Protein AF-A0A7S3K418-F1 (afdb_monomer)

Sequence (117 aa):
KNDRDLILAAITQDCNALRFASKELKKDRAIALAAVSQDGRALRLANQELNNDREIVLAAVTQYGHALQFASIELKNDRVIALAAVSQDGRALEFASAELRDDHEIVSRFLVSPFPS

Mean predicted aligned error: 6.3 Å

InterPro domains:
  IPR025197 Domain of unknown function DUF4116 [PF13475] (3-50)
  IPR025197 Domain of unknown function DUF4116 [PF13475] (53-101)

Foldseek 3Di:
DVLLVVLLVVLVVPLCSLVVRDPVSLADLVSLQSNLLVALCSLQSHDLVLLAVLVSLQSSLLRALLSLLSHDLVNLAVLVSNLSSCVNPVVSLVSHDPVNVPPCVSVVVNVPDDDDD

Radius of gyration: 15.23 Å; Cα contacts (8 Å, |Δi|>4): 190; chains: 1; bounding box: 36×17×45 Å

pLDDT: mean 85.5, std 11.92, range [43.56, 96.0]

Secondary structure (DSSP, 8-state):
-HHHHHHHHHHHH-GGGGGGS-TTGGG-HHHHHHHHHH-GGGGGGS-TTGGG-HHHHHHHHHH-GGGGGGS-HHHHT-HHHHHHHHHH-GGGGGGS-HHHHS-HHHHHHHHT-----

Structure (mmCIF, N/CA/C/O backbone):
data_AF-A0A7S3K418-F1
#
_entry.id   AF-A0A7S3K418-F1
#
loop_
_atom_site.group_PDB
_atom_site.id
_atom_site.type_symbol
_atom_site.label_atom_id
_atom_site.label_alt_id
_atom_site.label_comp_id
_atom_site.label_asym_id
_atom_site.label_entity_id
_atom_site.label_seq_id
_atom_site.pdbx_PDB_ins_code
_atom_site.Cartn_x
_atom_site.Cartn_y
_atom_site.Cartn_z
_atom_site.occupancy
_atom_site.B_iso_or_equiv
_atom_site.auth_seq_id
_atom_site.auth_comp_id
_atom_site.auth_asym_id
_atom_site.auth_atom_id
_atom_site.pdbx_PDB_model_num
ATOM 1 N N . LYS A 1 1 ? -16.037 -5.223 20.620 1.00 55.00 1 LYS A N 1
ATOM 2 C CA . LYS A 1 1 ? -16.752 -5.669 19.395 1.00 55.00 1 LYS A CA 1
ATOM 3 C C . LYS A 1 1 ? -17.447 -4.486 18.733 1.00 55.00 1 LYS A C 1
ATOM 5 O O . LYS A 1 1 ? -17.057 -4.162 17.625 1.00 55.00 1 LYS A O 1
ATOM 10 N N . ASN A 1 2 ? -18.311 -3.760 19.450 1.00 65.81 2 ASN A N 1
ATOM 11 C CA . ASN A 1 2 ? -19.052 -2.616 18.901 1.00 65.81 2 ASN A CA 1
ATOM 12 C C . ASN A 1 2 ? -18.184 -1.540 18.230 1.00 65.81 2 ASN A C 1
ATOM 14 O O . ASN A 1 2 ? -18.526 -1.118 17.136 1.00 65.81 2 ASN A O 1
ATOM 18 N N . ASP A 1 3 ? -17.043 -1.146 18.805 1.00 78.44 3 ASP A N 1
ATOM 19 C CA . ASP A 1 3 ? -16.228 -0.067 18.214 1.00 78.44 3 ASP A CA 1
ATOM 20 C C . ASP A 1 3 ? -15.633 -0.425 16.848 1.00 78.44 3 ASP A C 1
ATOM 22 O O . ASP A 1 3 ? -15.448 0.449 16.007 1.00 78.44 3 ASP A O 1
ATOM 26 N N . ARG A 1 4 ? -15.362 -1.714 16.606 1.00 82.56 4 ARG A N 1
ATOM 27 C CA . ARG A 1 4 ? -14.809 -2.200 15.336 1.00 82.56 4 ARG A CA 1
ATOM 28 C C . ARG A 1 4 ? -15.865 -2.192 14.239 1.00 82.56 4 ARG A C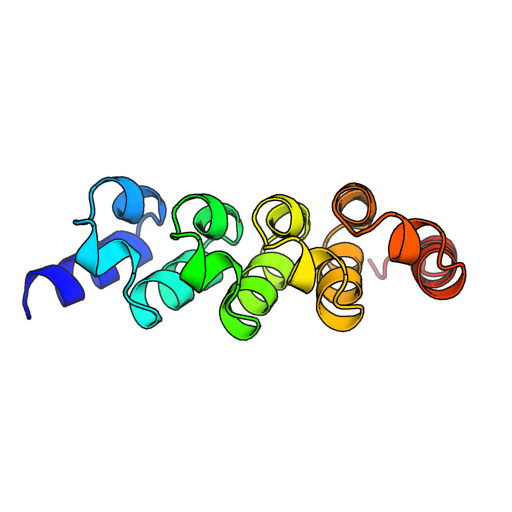 1
ATOM 30 O O . ARG A 1 4 ? -15.613 -1.659 13.166 1.00 82.56 4 ARG A O 1
ATOM 37 N N . ASP A 1 5 ? -17.039 -2.752 14.521 1.00 83.88 5 ASP A N 1
ATOM 38 C CA . ASP A 1 5 ? -18.152 -2.783 13.567 1.00 83.88 5 ASP A CA 1
ATOM 39 C C . ASP A 1 5 ? -18.677 -1.367 13.277 1.00 83.88 5 ASP A C 1
ATOM 41 O O . ASP A 1 5 ? -18.973 -1.040 12.129 1.00 83.88 5 ASP A O 1
ATOM 45 N N . LEU A 1 6 ? -18.697 -0.488 14.288 1.00 84.12 6 LEU A N 1
ATOM 46 C CA . LEU A 1 6 ? -19.024 0.930 14.123 1.00 84.12 6 LEU A CA 1
ATOM 47 C C . LEU A 1 6 ? -18.012 1.657 13.234 1.00 84.12 6 LEU A C 1
ATOM 49 O O . LEU A 1 6 ? -18.419 2.411 12.353 1.00 84.12 6 LEU A O 1
ATOM 53 N N . ILE A 1 7 ? -16.708 1.427 13.425 1.00 84.88 7 ILE A N 1
ATOM 54 C CA . ILE A 1 7 ? -15.680 2.030 12.567 1.00 84.88 7 ILE A CA 1
ATOM 55 C C . ILE A 1 7 ? -15.739 1.483 11.146 1.00 84.88 7 ILE A C 1
ATOM 57 O O . ILE A 1 7 ? -15.587 2.262 10.214 1.00 84.88 7 ILE A O 1
ATOM 61 N N . LEU A 1 8 ? -16.008 0.190 10.955 1.00 83.31 8 LEU A N 1
ATOM 62 C CA . LEU A 1 8 ? -16.187 -0.371 9.617 1.00 83.31 8 LEU A CA 1
ATOM 63 C C . LEU A 1 8 ? -17.390 0.263 8.914 1.00 83.31 8 LEU A C 1
ATOM 65 O O . LEU A 1 8 ? -17.251 0.720 7.782 1.00 83.31 8 LEU A O 1
ATOM 69 N N . ALA A 1 9 ? -18.530 0.385 9.600 1.00 85.12 9 ALA A N 1
ATOM 70 C CA . ALA A 1 9 ? -19.699 1.079 9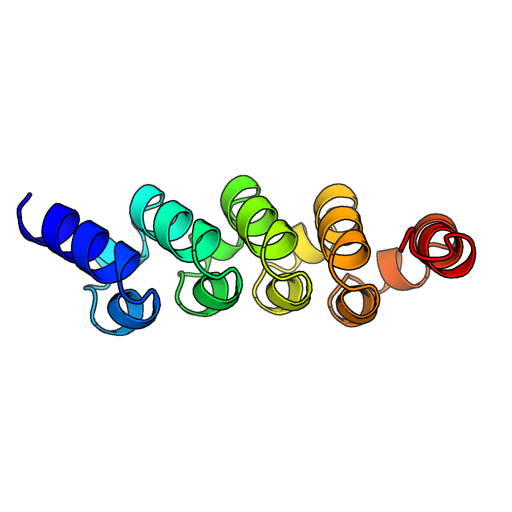.066 1.00 85.12 9 ALA A CA 1
ATOM 71 C C . ALA A 1 9 ? -19.393 2.553 8.744 1.00 85.12 9 ALA A C 1
ATOM 73 O O . ALA A 1 9 ? -19.751 3.032 7.670 1.00 85.12 9 ALA A O 1
ATOM 74 N N . ALA A 1 10 ? -18.673 3.260 9.619 1.00 85.50 10 ALA A N 1
ATOM 75 C CA . ALA A 1 10 ? -18.276 4.645 9.377 1.00 85.50 10 ALA A CA 1
ATOM 76 C C . ALA A 1 10 ? -17.330 4.775 8.172 1.00 85.50 10 ALA A C 1
ATOM 78 O O . ALA A 1 10 ? -17.541 5.643 7.330 1.00 85.50 10 ALA A O 1
ATOM 79 N N . ILE A 1 11 ? -16.350 3.876 8.040 1.00 85.06 11 ILE A N 1
ATOM 80 C CA . ILE A 1 11 ? -15.429 3.833 6.898 1.00 85.06 11 ILE A CA 1
ATOM 81 C C . ILE A 1 11 ? -16.186 3.581 5.601 1.00 85.06 11 ILE A C 1
ATOM 83 O O . ILE A 1 11 ? -15.867 4.220 4.614 1.00 85.06 11 ILE A O 1
ATOM 87 N N . THR A 1 12 ? -17.226 2.739 5.583 1.00 81.38 12 THR A N 1
ATOM 88 C CA . THR A 1 12 ? -18.013 2.545 4.349 1.00 81.38 12 THR A CA 1
ATOM 89 C C . THR A 1 12 ? -18.689 3.820 3.837 1.00 81.38 12 THR A C 1
ATOM 91 O O . THR A 1 12 ? -19.000 3.898 2.652 1.00 81.38 12 THR A O 1
ATOM 94 N N . GLN A 1 13 ? -18.898 4.818 4.702 1.00 83.38 13 GLN A N 1
ATOM 95 C CA . GLN A 1 13 ? -19.464 6.119 4.337 1.00 83.38 13 GLN A CA 1
ATOM 96 C C . GLN A 1 13 ? -18.374 7.168 4.084 1.00 83.38 13 GLN A C 1
ATOM 98 O O . GLN A 1 13 ? -18.462 7.918 3.117 1.00 83.38 13 GLN A O 1
ATOM 103 N N . ASP A 1 14 ? -17.339 7.207 4.927 1.00 83.81 14 ASP A N 1
ATOM 104 C CA . ASP A 1 14 ? -16.205 8.128 4.817 1.00 83.81 14 ASP A CA 1
ATOM 105 C C . ASP A 1 14 ? -14.943 7.529 5.463 1.00 83.81 14 ASP A C 1
ATOM 107 O O . ASP A 1 14 ? -14.834 7.421 6.690 1.00 83.81 14 ASP A O 1
ATOM 111 N N . CYS A 1 15 ? -13.938 7.201 4.648 1.00 80.31 15 CYS A N 1
ATOM 112 C CA . CYS A 1 15 ? -12.636 6.713 5.110 1.00 80.31 15 CYS A CA 1
ATOM 113 C C . CYS A 1 15 ? -11.925 7.665 6.093 1.00 80.31 15 CYS A C 1
ATOM 115 O O . CYS A 1 15 ? -11.091 7.214 6.887 1.00 80.31 15 CYS A O 1
ATOM 117 N N . ASN A 1 16 ? -12.261 8.965 6.127 1.00 81.69 16 ASN A N 1
ATOM 118 C CA . ASN A 1 16 ? -11.710 9.896 7.116 1.00 81.69 16 ASN A CA 1
ATOM 119 C C . ASN A 1 16 ? -12.165 9.586 8.547 1.00 81.69 16 ASN A C 1
ATOM 121 O O . ASN A 1 16 ? -11.510 10.051 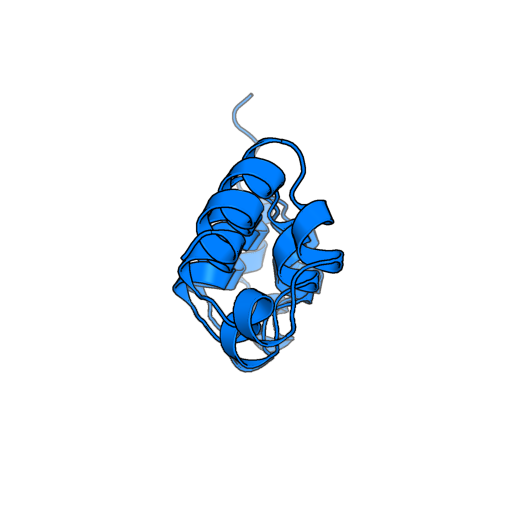9.485 1.00 81.69 16 ASN A O 1
ATOM 125 N N . ALA A 1 17 ? -13.200 8.760 8.741 1.00 83.56 17 ALA A N 1
ATOM 126 C CA . ALA A 1 17 ? -13.591 8.243 10.050 1.00 83.56 17 ALA A CA 1
ATOM 127 C C . ALA A 1 17 ? -12.420 7.552 10.772 1.00 83.56 17 ALA A C 1
ATOM 129 O O . ALA A 1 17 ? -12.296 7.650 11.997 1.00 83.56 17 ALA A O 1
ATOM 130 N N . LEU A 1 18 ? -11.484 6.957 10.018 1.00 81.44 18 LEU A N 1
ATOM 131 C CA . LEU A 1 18 ? -10.278 6.335 10.563 1.00 81.44 18 LEU A CA 1
ATOM 132 C C . LEU A 1 18 ? -9.409 7.329 11.355 1.00 81.44 18 LEU A C 1
ATOM 134 O O . LEU A 1 18 ? -8.719 6.922 12.286 1.00 81.44 18 LEU A O 1
ATOM 138 N N . ARG A 1 19 ? -9.475 8.644 11.083 1.00 82.44 19 ARG A N 1
ATOM 139 C CA . ARG A 1 19 ? -8.753 9.673 11.864 1.00 82.44 19 ARG A CA 1
ATOM 140 C C . ARG A 1 19 ? -9.159 9.691 13.335 1.00 82.44 19 ARG A C 1
ATOM 142 O O . ARG A 1 19 ? -8.293 9.946 14.176 1.00 82.44 19 ARG A O 1
ATOM 149 N N . PHE A 1 20 ? -10.425 9.409 13.628 1.00 83.06 20 PHE A N 1
ATOM 150 C CA . PHE A 1 20 ? -11.000 9.446 14.974 1.00 83.06 20 PHE A CA 1
ATOM 151 C C . PHE A 1 20 ? -10.950 8.090 15.683 1.00 83.06 20 PHE A C 1
ATOM 153 O O . PHE A 1 20 ? -11.177 8.021 16.889 1.00 83.06 20 PHE A O 1
ATOM 160 N N . ALA A 1 21 ? -10.608 7.021 14.959 1.00 84.56 21 ALA A N 1
ATOM 161 C CA . ALA A 1 21 ? -10.440 5.699 15.535 1.00 84.56 21 ALA A CA 1
ATOM 162 C C . ALA A 1 21 ? -9.296 5.672 16.566 1.00 84.56 21 ALA A C 1
ATOM 164 O O . ALA A 1 21 ? -8.298 6.401 16.460 1.00 84.56 21 ALA A O 1
ATOM 165 N N . SER A 1 22 ? -9.436 4.796 17.564 1.00 85.88 22 SER A N 1
ATOM 166 C CA . SER A 1 22 ? -8.404 4.568 18.573 1.00 85.88 22 SER A CA 1
ATOM 167 C C . SER A 1 22 ? -7.106 4.059 17.933 1.00 85.88 22 SER A C 1
ATOM 169 O O . SER A 1 22 ? -7.102 3.515 16.827 1.00 85.88 22 SER A O 1
ATOM 171 N N . LYS A 1 23 ? -5.977 4.219 18.636 1.00 82.25 23 LYS A N 1
ATOM 172 C CA . LYS A 1 23 ? -4.672 3.742 18.144 1.00 82.25 23 L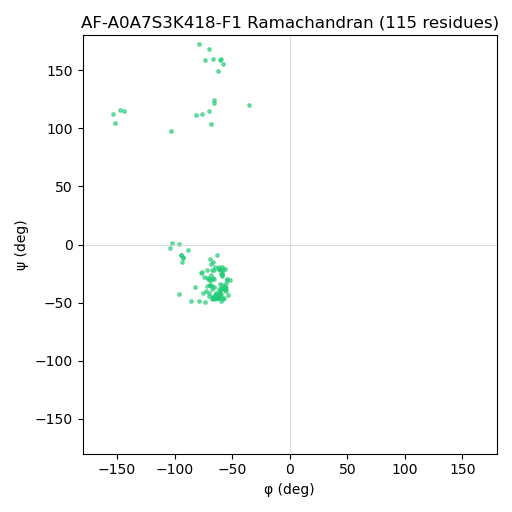YS A CA 1
ATOM 173 C C . LYS A 1 23 ? -4.684 2.245 17.825 1.00 82.25 23 LYS A C 1
ATOM 175 O O . LYS A 1 23 ? -4.063 1.858 16.848 1.00 82.25 23 LYS A O 1
ATOM 180 N N . GLU A 1 24 ? -5.406 1.443 18.605 1.00 85.00 24 GLU A N 1
ATOM 181 C CA . GLU A 1 24 ? -5.555 -0.000 18.374 1.00 85.00 24 GLU A CA 1
ATOM 182 C C . GLU A 1 24 ? -6.320 -0.294 17.076 1.00 85.00 24 GLU A C 1
ATOM 184 O O . GLU A 1 24 ? -5.878 -1.099 16.265 1.00 85.00 24 GLU A O 1
ATOM 189 N N . LEU A 1 25 ? -7.421 0.420 16.815 1.00 8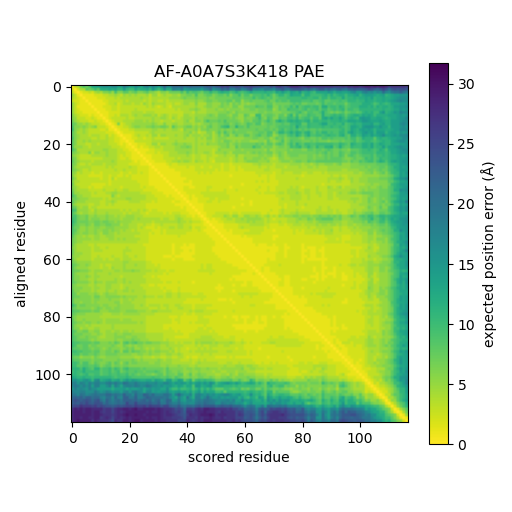2.81 25 LEU A N 1
ATOM 190 C CA . LEU A 1 25 ? -8.212 0.238 15.592 1.00 82.81 25 LEU A CA 1
ATOM 191 C C . LEU A 1 25 ? -7.470 0.709 14.333 1.00 82.81 25 LEU A C 1
ATOM 193 O O . LEU A 1 25 ? -7.643 0.127 13.270 1.00 82.81 25 LEU A O 1
ATOM 197 N N . LYS A 1 26 ? -6.595 1.716 14.446 1.00 81.62 26 LYS A N 1
ATOM 198 C CA . LYS A 1 26 ? -5.711 2.150 13.346 1.00 81.62 26 LYS A CA 1
ATOM 199 C C . LYS A 1 26 ? -4.634 1.127 12.982 1.00 81.62 26 LYS A C 1
ATOM 201 O O . LYS A 1 26 ? -4.034 1.263 11.923 1.00 81.62 26 LYS A O 1
ATOM 206 N N . LYS A 1 27 ? -4.374 0.150 13.854 1.00 85.00 27 LYS A N 1
ATOM 207 C CA . LYS A 1 27 ? -3.485 -0.991 13.593 1.00 85.00 27 LYS A CA 1
ATOM 208 C C . LYS A 1 27 ? -4.248 -2.218 13.096 1.00 85.00 27 LYS A C 1
ATOM 210 O O . LYS A 1 27 ? -3.624 -3.197 12.696 1.00 85.00 27 LYS A O 1
ATOM 215 N N . ASP A 1 28 ? -5.582 -2.196 13.133 1.00 89.12 28 ASP A N 1
ATOM 216 C CA . ASP A 1 28 ? -6.385 -3.318 12.662 1.00 89.12 28 ASP A CA 1
ATOM 217 C C . ASP A 1 28 ? -6.284 -3.398 11.138 1.00 89.12 28 ASP A C 1
ATOM 219 O O . ASP A 1 28 ? -6.735 -2.528 10.387 1.00 89.12 28 ASP A O 1
ATOM 223 N N . ARG A 1 29 ? -5.681 -4.495 10.693 1.00 89.81 29 ARG A N 1
ATOM 224 C CA . ARG A 1 29 ? -5.442 -4.798 9.290 1.00 89.81 29 ARG A CA 1
ATOM 225 C C . ARG A 1 29 ? -6.714 -4.783 8.443 1.00 89.81 29 ARG A C 1
ATOM 227 O O . ARG A 1 29 ? -6.695 -4.291 7.320 1.00 89.81 29 ARG A O 1
ATOM 234 N N . ALA A 1 30 ? -7.822 -5.310 8.962 1.00 89.19 30 ALA A N 1
ATOM 235 C CA . ALA A 1 30 ? -9.077 -5.375 8.220 1.00 89.19 30 ALA A CA 1
ATOM 236 C C . ALA A 1 30 ? -9.718 -3.990 8.080 1.00 89.19 30 ALA A C 1
ATOM 238 O O . ALA A 1 30 ? -10.286 -3.679 7.036 1.00 89.19 30 ALA A O 1
ATOM 239 N N . ILE A 1 31 ? -9.594 -3.151 9.111 1.00 88.38 31 ILE A N 1
ATOM 240 C CA . ILE A 1 31 ? -10.041 -1.754 9.071 1.00 88.38 31 ILE A CA 1
ATOM 241 C C . ILE A 1 31 ? -9.226 -0.974 8.035 1.00 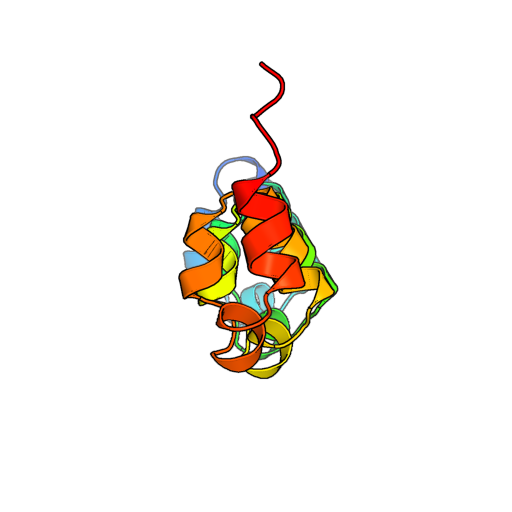88.38 31 ILE A C 1
ATOM 243 O O . ILE A 1 31 ? -9.799 -0.249 7.223 1.00 88.38 31 ILE A O 1
ATOM 247 N N . ALA A 1 32 ? -7.904 -1.153 8.026 1.00 89.81 32 ALA A N 1
ATOM 248 C CA . ALA A 1 32 ? -7.032 -0.516 7.049 1.00 89.81 32 ALA A CA 1
ATOM 249 C C . ALA A 1 32 ? -7.343 -0.968 5.617 1.00 89.81 32 ALA A C 1
ATOM 251 O O . ALA A 1 32 ? -7.513 -0.114 4.752 1.00 89.81 32 ALA A O 1
ATOM 252 N N . LEU A 1 33 ? -7.508 -2.276 5.382 1.00 90.44 33 LEU A N 1
ATOM 253 C CA . LEU A 1 33 ? -7.921 -2.819 4.083 1.00 90.44 33 LEU A CA 1
ATOM 254 C C . LEU A 1 33 ? -9.257 -2.238 3.611 1.00 90.44 33 LEU A C 1
ATOM 256 O O . LEU A 1 33 ? -9.362 -1.812 2.463 1.00 90.44 33 LEU A O 1
ATOM 260 N N . ALA A 1 34 ? -10.262 -2.180 4.488 1.00 90.25 34 ALA A N 1
ATOM 261 C CA . ALA A 1 34 ? -11.556 -1.590 4.156 1.00 90.25 34 ALA A CA 1
ATOM 262 C C . ALA A 1 34 ? -11.424 -0.106 3.777 1.00 90.25 34 ALA A C 1
ATOM 264 O O . ALA A 1 34 ? -12.031 0.335 2.803 1.00 90.25 34 ALA A O 1
ATOM 265 N N . ALA A 1 35 ? -10.597 0.651 4.504 1.00 90.50 35 ALA A N 1
ATOM 266 C CA . ALA A 1 35 ? -10.383 2.068 4.235 1.00 90.50 35 ALA A CA 1
ATOM 267 C C . ALA A 1 35 ? -9.653 2.308 2.905 1.00 90.50 35 ALA A C 1
ATOM 269 O O . ALA A 1 35 ? -10.111 3.126 2.110 1.00 90.50 35 ALA A O 1
ATOM 270 N N . VAL A 1 36 ? -8.562 1.580 2.630 1.00 92.31 36 VAL A N 1
ATOM 271 C CA . VAL A 1 36 ? -7.797 1.745 1.377 1.00 92.31 36 VAL A CA 1
ATOM 272 C C . VAL A 1 36 ? -8.553 1.239 0.153 1.00 92.31 36 VAL A C 1
ATOM 274 O O . VAL A 1 36 ? -8.372 1.782 -0.931 1.00 92.31 36 VAL A O 1
ATOM 277 N N . SER A 1 37 ? -9.430 0.245 0.330 1.00 90.19 37 SER A N 1
ATOM 278 C CA . SER A 1 37 ? -10.307 -0.241 -0.743 1.00 90.19 37 SER A CA 1
ATOM 279 C C . SER A 1 37 ? -11.362 0.793 -1.141 1.00 90.19 37 SER A C 1
ATOM 281 O O . SER A 1 37 ? -11.844 0.770 -2.268 1.00 90.19 37 SER A O 1
ATOM 283 N N . GLN A 1 38 ? -11.733 1.698 -0.230 1.00 89.62 38 GLN A N 1
ATOM 284 C CA . GLN A 1 38 ? -12.643 2.801 -0.533 1.00 89.62 38 GLN A CA 1
ATOM 285 C C . GLN A 1 38 ? -11.889 4.009 -1.115 1.00 89.62 38 GLN A C 1
ATOM 287 O O . GLN A 1 38 ? -12.289 4.555 -2.142 1.00 89.62 38 GLN A O 1
ATOM 292 N N . ASP A 1 39 ? -10.790 4.418 -0.477 1.00 90.38 39 ASP A N 1
ATOM 293 C CA . ASP A 1 39 ? -9.908 5.491 -0.942 1.00 90.38 39 ASP A CA 1
ATOM 294 C C . ASP A 1 39 ? -8.453 5.140 -0.609 1.00 90.38 39 ASP A C 1
ATOM 296 O O . ASP A 1 39 ? -8.058 5.112 0.558 1.00 90.38 39 ASP A O 1
ATOM 300 N N . GLY A 1 40 ? -7.617 4.941 -1.632 1.00 90.06 40 GLY A N 1
ATOM 301 C CA . GLY A 1 40 ? -6.199 4.618 -1.453 1.00 90.06 40 GLY A CA 1
ATOM 302 C C . GLY A 1 40 ? -5.423 5.672 -0.649 1.00 90.06 40 GLY A C 1
ATOM 303 O O . GLY A 1 40 ? -4.412 5.360 -0.016 1.00 90.06 40 GLY A O 1
ATOM 304 N N . ARG A 1 41 ? -5.919 6.915 -0.561 1.00 91.12 41 ARG A N 1
ATOM 305 C CA . ARG A 1 41 ? -5.355 7.967 0.307 1.00 91.12 41 ARG A CA 1
ATOM 306 C C . ARG A 1 41 ? -5.468 7.636 1.792 1.00 91.12 41 ARG A C 1
ATOM 308 O O . ARG A 1 41 ? -4.728 8.222 2.585 1.00 91.12 41 ARG A O 1
ATOM 315 N N . ALA A 1 42 ? -6.353 6.717 2.179 1.00 91.12 42 ALA A N 1
ATOM 316 C CA . ALA A 1 42 ? -6.506 6.262 3.555 1.00 91.12 42 ALA A CA 1
ATOM 317 C C . ALA A 1 42 ? -5.234 5.602 4.10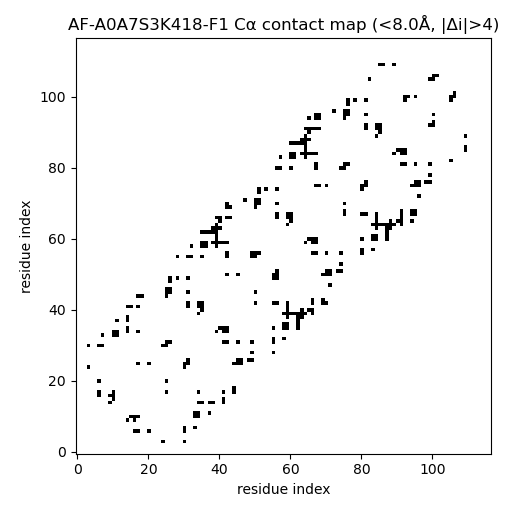5 1.00 91.12 42 ALA A C 1
ATOM 319 O O . ALA A 1 42 ? -5.045 5.598 5.321 1.00 91.12 42 ALA A O 1
ATOM 320 N N . LEU A 1 43 ? -4.316 5.148 3.241 1.00 91.00 43 LEU A N 1
ATOM 321 C CA . LEU A 1 43 ? -3.016 4.616 3.654 1.00 91.00 43 LEU A CA 1
ATOM 322 C C . LEU A 1 43 ? -2.230 5.613 4.524 1.00 91.00 43 LEU A C 1
ATOM 324 O O . LEU A 1 43 ? -1.587 5.222 5.489 1.00 91.00 43 LEU A O 1
ATOM 328 N N . ARG A 1 44 ? -2.372 6.926 4.289 1.00 90.94 44 ARG A N 1
ATOM 329 C CA . ARG A 1 44 ? -1.725 7.965 5.118 1.00 90.94 44 ARG A CA 1
ATOM 330 C C . ARG A 1 44 ? -2.162 7.950 6.591 1.00 90.94 44 ARG A C 1
ATOM 332 O O . ARG A 1 44 ? -1.523 8.582 7.426 1.00 90.94 44 ARG A O 1
ATOM 339 N N . LEU A 1 45 ? -3.319 7.351 6.883 1.00 86.38 45 LEU A N 1
ATOM 340 C CA . LEU A 1 45 ? -3.913 7.278 8.219 1.00 86.38 45 LEU A CA 1
ATOM 341 C C . LEU A 1 45 ? -3.526 5.990 8.954 1.00 86.38 45 LEU A C 1
ATOM 343 O O . LEU A 1 45 ? -3.730 5.911 10.169 1.00 86.38 45 LEU A O 1
ATOM 347 N N . ALA A 1 46 ? -2.999 5.003 8.228 1.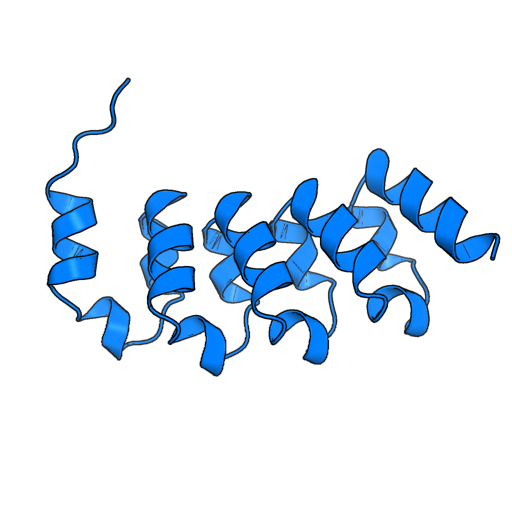00 84.75 46 ALA A N 1
ATOM 348 C CA . ALA A 1 46 ? -2.504 3.760 8.787 1.00 84.75 46 ALA A CA 1
ATOM 349 C C . ALA A 1 46 ? -1.169 3.987 9.518 1.00 84.75 46 ALA A C 1
ATOM 351 O O . ALA A 1 46 ? -0.478 4.993 9.325 1.00 84.75 46 ALA A O 1
ATOM 352 N N . ASN A 1 47 ? -0.822 3.072 10.422 1.00 87.06 47 ASN A N 1
ATOM 353 C CA . ASN A 1 47 ? 0.454 3.134 11.125 1.00 87.06 47 ASN A CA 1
ATOM 354 C C . ASN A 1 47 ? 1.606 2.610 10.247 1.00 87.06 47 ASN A C 1
ATOM 356 O O . ASN A 1 47 ? 1.406 2.038 9.179 1.00 87.06 47 ASN A O 1
ATOM 360 N N . GLN A 1 48 ? 2.832 2.764 10.745 1.00 86.38 48 GLN A N 1
ATOM 361 C CA . GLN A 1 48 ? 4.035 2.331 10.036 1.00 86.38 48 GLN A CA 1
ATOM 362 C C . GLN A 1 48 ? 4.058 0.825 9.721 1.00 86.38 48 GLN A C 1
ATOM 364 O O . GLN A 1 48 ? 4.557 0.452 8.666 1.00 86.38 48 GLN A O 1
ATOM 369 N N . GLU A 1 49 ? 3.508 -0.028 10.595 1.00 88.69 49 GLU A N 1
ATOM 370 C CA . GLU A 1 49 ? 3.450 -1.478 10.352 1.00 88.69 49 GLU A CA 1
ATOM 371 C C . GLU A 1 49 ? 2.568 -1.808 9.144 1.00 88.69 49 GLU A C 1
ATOM 373 O O . GLU A 1 49 ? 2.976 -2.571 8.277 1.00 88.69 49 GLU A O 1
ATOM 378 N N . LEU A 1 50 ? 1.395 -1.179 9.037 1.00 89.94 50 LEU A N 1
ATOM 379 C CA . LEU A 1 50 ? 0.480 -1.385 7.912 1.00 89.94 50 LEU A CA 1
ATOM 380 C C . LEU A 1 50 ? 0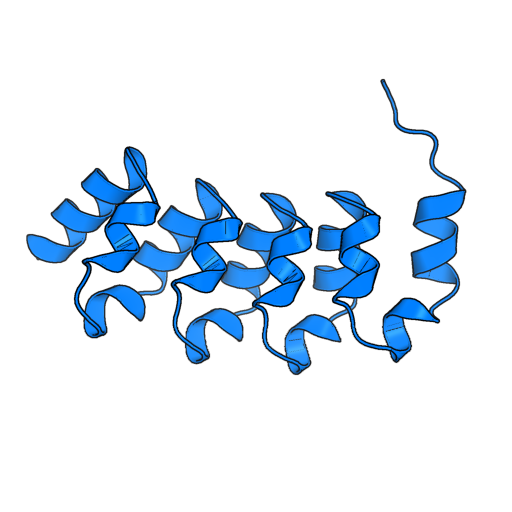.967 -0.705 6.625 1.00 89.94 50 LEU A C 1
ATOM 382 O O . LEU A 1 50 ? 0.715 -1.211 5.538 1.00 89.94 50 LEU A O 1
ATOM 386 N N . ASN A 1 51 ? 1.730 0.385 6.732 1.00 91.19 51 ASN A N 1
ATOM 387 C CA . ASN A 1 51 ? 2.433 0.974 5.586 1.00 91.19 51 ASN A CA 1
ATOM 388 C C . ASN A 1 51 ? 3.582 0.090 5.076 1.00 91.19 51 ASN A C 1
ATOM 390 O O . ASN A 1 51 ? 4.112 0.361 3.998 1.00 91.19 51 ASN A O 1
ATOM 394 N N . ASN A 1 52 ? 3.974 -0.936 5.839 1.00 93.88 52 ASN A N 1
ATOM 395 C CA . ASN A 1 52 ? 4.875 -1.998 5.398 1.00 93.88 52 ASN A CA 1
ATOM 396 C C . ASN A 1 52 ? 4.135 -3.302 5.044 1.00 93.88 52 ASN A C 1
ATOM 398 O O . ASN A 1 52 ? 4.769 -4.285 4.667 1.00 93.88 52 ASN A O 1
ATOM 402 N N . ASP A 1 53 ? 2.803 -3.338 5.147 1.00 95.31 53 ASP A N 1
ATOM 403 C CA . ASP A 1 53 ? 2.013 -4.491 4.720 1.00 95.31 53 ASP A CA 1
ATOM 404 C C . ASP A 1 53 ? 1.811 -4.425 3.207 1.00 95.31 53 ASP A C 1
ATOM 406 O O . ASP A 1 53 ? 1.114 -3.562 2.665 1.00 95.31 53 ASP A O 1
ATOM 410 N N . ARG A 1 54 ? 2.446 -5.372 2.519 1.00 94.81 54 ARG A N 1
ATOM 411 C CA . ARG A 1 54 ? 2.460 -5.448 1.061 1.00 94.81 54 ARG A CA 1
ATOM 412 C C . ARG A 1 54 ? 1.058 -5.503 0.452 1.00 94.81 54 ARG A C 1
ATOM 414 O O . ARG A 1 54 ? 0.838 -4.877 -0.581 1.00 94.81 54 ARG A O 1
ATOM 421 N N . GLU A 1 55 ? 0.114 -6.229 1.054 1.00 94.94 55 GLU A N 1
ATOM 422 C CA . GLU A 1 55 ? -1.241 -6.351 0.498 1.00 94.94 55 GLU A CA 1
ATOM 423 C C . GLU A 1 55 ? -2.037 -5.056 0.682 1.00 94.94 55 GLU A C 1
ATOM 425 O O . GLU A 1 55 ? -2.734 -4.633 -0.238 1.00 94.94 55 GLU A O 1
ATOM 430 N N . ILE A 1 56 ? -1.902 -4.394 1.836 1.00 94.88 56 ILE A N 1
ATOM 431 C CA . ILE A 1 56 ? -2.562 -3.106 2.093 1.00 94.88 56 ILE A CA 1
ATOM 432 C C . ILE A 1 56 ? -2.032 -2.029 1.153 1.00 94.88 56 ILE A C 1
ATOM 434 O O . ILE A 1 56 ? -2.819 -1.296 0.554 1.00 94.88 56 ILE A O 1
ATOM 438 N N . VAL A 1 57 ? -0.711 -1.935 1.003 1.00 95.88 57 VAL A N 1
ATOM 439 C CA . VAL A 1 57 ? -0.102 -0.956 0.101 1.00 95.88 57 VAL A CA 1
ATOM 440 C C . VAL A 1 57 ? -0.494 -1.243 -1.343 1.00 95.88 57 VAL A C 1
ATOM 442 O O . VAL A 1 57 ? -0.848 -0.310 -2.058 1.00 95.88 57 VAL A O 1
ATOM 445 N N . LEU A 1 58 ? -0.510 -2.510 -1.767 1.00 96.00 58 LEU A N 1
ATOM 446 C CA . LEU A 1 58 ? -0.950 -2.876 -3.112 1.00 96.00 58 LEU A CA 1
ATOM 447 C C . LEU A 1 58 ? -2.417 -2.478 -3.362 1.00 96.00 58 LEU A C 1
ATOM 449 O O . LEU A 1 58 ? -2.728 -1.880 -4.394 1.00 96.00 58 LEU A O 1
ATOM 453 N N . ALA A 1 59 ? -3.312 -2.743 -2.408 1.00 95.38 59 ALA A N 1
ATOM 454 C CA . ALA A 1 59 ? -4.707 -2.305 -2.485 1.00 95.38 59 ALA A CA 1
ATOM 455 C C . ALA A 1 59 ? -4.821 -0.770 -2.550 1.00 95.38 59 ALA A C 1
ATOM 457 O O . ALA A 1 59 ? -5.591 -0.228 -3.338 1.00 95.38 59 ALA A O 1
ATOM 458 N N . ALA A 1 60 ? -4.000 -0.048 -1.784 1.00 95.50 60 ALA A N 1
ATOM 459 C CA . ALA A 1 60 ? -3.994 1.409 -1.801 1.00 95.50 60 ALA A CA 1
ATOM 460 C C . ALA A 1 60 ? -3.510 1.988 -3.139 1.00 95.50 60 ALA A C 1
ATOM 462 O O . ALA A 1 60 ? -4.147 2.899 -3.665 1.00 95.50 60 ALA A O 1
ATOM 463 N N . VAL A 1 61 ? -2.409 1.476 -3.706 1.00 96.00 61 VAL A N 1
ATOM 464 C CA . VAL A 1 61 ? -1.850 2.005 -4.966 1.00 96.00 61 VAL A CA 1
ATOM 465 C C . VAL A 1 61 ? -2.696 1.652 -6.183 1.00 96.00 61 VAL A C 1
ATOM 467 O O . VAL A 1 61 ? -2.730 2.422 -7.137 1.00 96.00 61 VAL A O 1
ATOM 470 N N . THR A 1 62 ? -3.406 0.523 -6.148 1.00 94.62 62 THR A N 1
ATOM 471 C CA . THR A 1 62 ? -4.360 0.162 -7.208 1.00 94.62 62 THR A CA 1
ATOM 472 C C . THR A 1 62 ? -5.592 1.066 -7.198 1.00 94.62 62 THR A C 1
ATOM 474 O O . THR A 1 62 ? -6.127 1.364 -8.262 1.00 94.62 62 THR A O 1
ATOM 477 N N . GLN A 1 63 ? -5.989 1.575 -6.027 1.00 94.69 63 GLN A N 1
ATOM 478 C CA . GLN A 1 63 ? -7.063 2.562 -5.900 1.00 94.69 63 GLN A CA 1
ATOM 479 C C . GLN A 1 63 ? -6.587 4.003 -6.174 1.00 94.69 63 GLN A C 1
ATOM 481 O O . GLN A 1 63 ? -7.321 4.809 -6.743 1.00 94.69 63 GLN A O 1
ATOM 486 N N . TYR A 1 64 ? -5.364 4.349 -5.762 1.00 94.94 64 TYR A N 1
ATOM 487 C CA . TYR A 1 64 ? -4.753 5.670 -5.927 1.00 94.94 64 TYR A CA 1
ATOM 488 C C . TYR A 1 64 ? -3.226 5.539 -5.996 1.00 94.94 64 TYR A C 1
ATOM 490 O O . TYR A 1 64 ? -2.572 5.380 -4.972 1.00 94.94 64 TYR A O 1
ATOM 498 N N . GLY A 1 65 ? -2.623 5.661 -7.177 1.00 93.56 65 GLY A N 1
ATOM 499 C CA . GLY A 1 65 ? -1.203 5.382 -7.430 1.00 93.56 65 GLY A CA 1
ATOM 500 C C . GLY A 1 65 ? -0.262 6.233 -6.582 1.00 93.56 65 GLY A C 1
ATOM 501 O O . GLY A 1 65 ? 0.706 5.738 -6.007 1.00 93.56 65 GLY A O 1
ATOM 502 N N . HIS A 1 66 ? -0.617 7.499 -6.362 1.00 95.44 66 HIS A N 1
ATOM 503 C CA . HIS A 1 66 ? 0.107 8.401 -5.461 1.00 95.44 66 HIS A CA 1
ATOM 504 C C . HIS A 1 66 ? 0.094 7.945 -3.986 1.00 95.44 66 HIS A C 1
ATOM 506 O O . HIS A 1 66 ? 0.819 8.528 -3.177 1.00 95.44 66 HIS A O 1
ATOM 512 N N . ALA A 1 67 ? -0.686 6.926 -3.601 1.00 95.81 67 ALA A N 1
ATOM 513 C CA . ALA A 1 67 ? -0.616 6.312 -2.274 1.00 95.81 67 ALA A CA 1
ATOM 514 C C . ALA A 1 67 ? 0.762 5.694 -1.996 1.00 95.81 67 ALA A C 1
ATOM 516 O O . ALA A 1 67 ? 1.146 5.591 -0.831 1.00 95.81 67 ALA A O 1
ATOM 517 N N . LEU A 1 68 ? 1.545 5.385 -3.039 1.00 95.38 68 LEU A N 1
ATOM 518 C CA . LEU A 1 68 ? 2.921 4.902 -2.920 1.00 95.38 68 LEU A CA 1
ATOM 519 C C . LEU A 1 68 ? 3.789 5.812 -2.039 1.00 95.38 68 LEU A C 1
ATOM 521 O O . LEU A 1 68 ? 4.664 5.332 -1.324 1.00 95.38 68 LEU A O 1
ATOM 525 N N . GLN A 1 69 ? 3.502 7.119 -1.998 1.00 95.69 69 GLN A N 1
ATOM 526 C CA . GLN A 1 69 ? 4.216 8.071 -1.143 1.00 95.69 69 GLN A CA 1
ATOM 527 C C . GLN A 1 69 ? 4.151 7.724 0.357 1.00 95.69 69 GLN A C 1
ATOM 529 O O . GLN A 1 69 ? 5.075 8.071 1.097 1.00 95.69 69 GLN A O 1
ATOM 534 N N . PHE A 1 70 ? 3.094 7.032 0.799 1.00 94.50 70 PHE A N 1
ATOM 535 C CA . PHE A 1 70 ? 2.865 6.653 2.197 1.00 94.50 70 PHE A CA 1
ATOM 536 C C . PHE A 1 70 ? 3.409 5.264 2.546 1.00 94.50 70 PHE A C 1
ATOM 538 O O . PHE A 1 70 ? 3.496 4.933 3.726 1.00 94.50 70 PHE A O 1
ATOM 545 N N . ALA A 1 71 ? 3.794 4.471 1.544 1.00 95.12 71 ALA A N 1
ATOM 546 C CA . ALA A 1 71 ? 4.395 3.164 1.754 1.00 95.12 71 ALA A CA 1
ATOM 547 C C . ALA A 1 71 ? 5.776 3.274 2.420 1.00 95.12 71 ALA A C 1
ATOM 549 O O . ALA A 1 71 ? 6.450 4.315 2.366 1.00 95.12 71 ALA A O 1
ATOM 550 N N . SER A 1 72 ? 6.212 2.176 3.033 1.00 95.25 72 SER A N 1
ATOM 551 C CA . SER A 1 72 ? 7.572 2.035 3.543 1.00 95.25 72 SER A CA 1
ATOM 552 C C . SER A 1 72 ? 8.615 2.174 2.426 1.00 95.25 72 SER A C 1
ATOM 554 O O . SER A 1 72 ? 8.330 2.003 1.241 1.00 95.25 72 SER A O 1
ATOM 556 N N . ILE A 1 73 ? 9.857 2.473 2.809 1.00 93.25 73 ILE A N 1
ATOM 557 C CA . ILE A 1 73 ? 10.985 2.553 1.868 1.00 93.25 73 ILE A CA 1
ATOM 558 C C . ILE A 1 73 ? 11.187 1.211 1.146 1.00 93.25 73 ILE A C 1
ATOM 560 O O . ILE A 1 73 ? 11.445 1.197 -0.053 1.00 93.25 73 ILE A O 1
ATOM 564 N N . GLU A 1 74 ? 11.006 0.101 1.863 1.00 93.62 74 GLU A N 1
ATOM 565 C CA . GLU A 1 74 ? 11.101 -1.261 1.327 1.00 93.62 74 GLU A CA 1
ATOM 566 C C . GLU A 1 74 ? 10.076 -1.485 0.208 1.00 93.62 74 GLU A C 1
ATOM 568 O O . GLU A 1 74 ? 10.439 -1.908 -0.887 1.00 93.62 74 GLU A O 1
ATOM 573 N N . LEU A 1 75 ? 8.810 -1.118 0.437 1.00 95.44 75 LEU A N 1
ATOM 574 C CA . LEU A 1 75 ? 7.739 -1.297 -0.547 1.00 95.44 75 LEU A CA 1
ATOM 575 C C . LEU A 1 75 ? 7.779 -0.269 -1.683 1.00 95.44 75 LEU A C 1
ATOM 577 O O . LEU A 1 75 ? 7.312 -0.559 -2.781 1.00 95.44 75 LEU A O 1
ATOM 581 N N . LYS A 1 76 ? 8.388 0.903 -1.472 1.00 94.06 76 LYS A N 1
ATOM 582 C CA . LYS A 1 76 ? 8.718 1.844 -2.558 1.00 94.06 76 LYS A CA 1
ATOM 583 C C . LYS A 1 76 ? 9.771 1.295 -3.519 1.00 94.06 76 LYS A C 1
ATOM 585 O O . LYS A 1 76 ? 9.838 1.772 -4.650 1.00 94.06 76 LYS A O 1
ATOM 590 N N . ASN A 1 77 ? 10.573 0.321 -3.081 1.00 93.94 77 ASN A N 1
ATOM 591 C CA . ASN A 1 77 ? 11.497 -0.428 -3.932 1.00 93.94 77 ASN A CA 1
ATOM 592 C C . ASN A 1 77 ? 10.914 -1.768 -4.422 1.00 93.94 77 ASN A C 1
ATOM 594 O O . ASN A 1 77 ? 11.579 -2.501 -5.151 1.00 93.94 77 ASN A O 1
ATOM 598 N N . ASP A 1 78 ? 9.675 -2.115 -4.052 1.00 94.81 78 ASP A N 1
ATOM 599 C CA . ASP A 1 78 ? 9.006 -3.299 -4.593 1.00 94.81 78 ASP A CA 1
ATOM 600 C C . ASP A 1 78 ? 8.526 -2.984 -6.014 1.00 94.81 78 ASP A C 1
ATOM 602 O O . ASP A 1 78 ? 7.613 -2.185 -6.241 1.00 94.81 78 ASP A O 1
ATOM 606 N N . ARG A 1 79 ? 9.150 -3.651 -6.989 1.00 91.44 79 ARG A N 1
ATOM 607 C CA . ARG A 1 79 ? 8.852 -3.493 -8.414 1.00 91.44 79 ARG A CA 1
ATOM 608 C C . ARG A 1 79 ? 7.376 -3.726 -8.743 1.00 91.44 79 ARG A C 1
ATOM 610 O O . ARG A 1 79 ? 6.837 -3.034 -9.600 1.00 91.44 79 ARG A O 1
ATOM 617 N N . VAL A 1 80 ? 6.712 -4.678 -8.087 1.00 93.12 80 VAL A N 1
ATOM 618 C CA . VAL A 1 80 ? 5.297 -4.994 -8.343 1.00 93.12 80 VAL A CA 1
ATOM 619 C C . VAL A 1 80 ? 4.403 -3.861 -7.853 1.00 93.12 80 VAL A C 1
ATOM 621 O O . VAL A 1 80 ? 3.497 -3.447 -8.574 1.00 93.12 80 VAL A O 1
ATOM 624 N N . ILE A 1 81 ? 4.670 -3.331 -6.658 1.00 94.69 81 ILE A N 1
ATOM 625 C CA . ILE A 1 81 ? 3.913 -2.200 -6.106 1.00 94.69 81 ILE A CA 1
ATOM 626 C C . ILE A 1 81 ? 4.148 -0.938 -6.934 1.00 94.69 81 ILE A C 1
ATOM 628 O O . ILE A 1 81 ? 3.185 -0.257 -7.285 1.00 94.69 81 ILE A O 1
ATOM 632 N N . ALA A 1 82 ? 5.400 -0.636 -7.280 1.00 92.69 82 ALA A N 1
ATOM 633 C CA . ALA A 1 82 ? 5.730 0.521 -8.104 1.00 92.69 82 ALA A CA 1
ATOM 634 C C . ALA A 1 82 ? 5.046 0.439 -9.475 1.00 92.69 82 ALA A C 1
ATOM 636 O O . ALA A 1 82 ? 4.409 1.398 -9.900 1.00 92.69 82 ALA A O 1
ATOM 637 N N . LEU A 1 83 ? 5.082 -0.723 -10.134 1.00 90.88 83 LEU A N 1
ATOM 638 C CA . LEU A 1 83 ? 4.376 -0.934 -11.399 1.00 90.88 83 LEU A CA 1
ATOM 639 C C . LEU A 1 83 ? 2.862 -0.769 -11.259 1.00 90.88 83 LEU A C 1
ATOM 641 O O . LEU A 1 83 ? 2.246 -0.159 -12.131 1.00 90.88 83 LEU A O 1
ATOM 645 N N . ALA A 1 84 ? 2.258 -1.277 -10.183 1.00 93.19 84 ALA A N 1
ATOM 646 C CA . ALA A 1 84 ? 0.831 -1.093 -9.929 1.00 93.19 84 ALA A CA 1
ATOM 647 C C . ALA A 1 84 ? 0.477 0.392 -9.739 1.00 93.19 84 ALA A C 1
ATOM 649 O O . ALA A 1 84 ? -0.483 0.871 -10.338 1.00 93.19 84 ALA A O 1
ATOM 650 N N . ALA A 1 85 ? 1.289 1.132 -8.979 1.00 93.56 85 ALA A N 1
ATOM 651 C CA . ALA A 1 85 ? 1.112 2.565 -8.760 1.00 93.56 85 ALA A CA 1
ATOM 652 C C . ALA A 1 85 ? 1.232 3.371 -10.062 1.00 93.56 85 ALA A C 1
ATOM 654 O O . ALA A 1 85 ? 0.379 4.204 -10.350 1.00 93.56 85 ALA A O 1
ATOM 655 N N . VAL A 1 86 ? 2.257 3.084 -10.867 1.00 90.94 86 VAL A N 1
ATOM 656 C CA . VAL A 1 86 ? 2.518 3.740 -12.161 1.00 90.94 86 VAL A CA 1
ATOM 657 C C . VAL A 1 86 ? 1.447 3.401 -13.193 1.00 90.94 86 VAL A C 1
ATOM 659 O O . VAL A 1 86 ? 1.067 4.253 -13.990 1.00 90.94 86 VAL A O 1
ATOM 662 N N . SER A 1 87 ? 0.932 2.170 -13.169 1.00 90.19 87 SER A N 1
ATOM 663 C CA . SER A 1 87 ? -0.181 1.765 -14.036 1.00 90.19 87 SER A CA 1
ATOM 664 C C . SER A 1 87 ? -1.476 2.497 -13.679 1.00 90.19 87 SER A C 1
ATOM 666 O O . SER A 1 87 ? -2.313 2.700 -14.553 1.00 90.19 87 SER A O 1
ATOM 668 N N . GLN A 1 88 ? -1.643 2.890 -12.412 1.00 91.94 88 GLN A N 1
ATOM 669 C CA . GLN A 1 88 ? -2.779 3.690 -11.960 1.00 91.94 88 GLN A CA 1
ATOM 670 C C . GLN A 1 88 ? -2.599 5.177 -12.316 1.00 91.94 88 GLN A C 1
ATOM 672 O O . GLN A 1 88 ? -3.511 5.784 -12.875 1.00 91.94 88 GLN A O 1
ATOM 677 N N . ASP A 1 89 ? -1.437 5.762 -12.016 1.00 89.94 89 ASP A N 1
ATOM 678 C CA . ASP A 1 89 ? -1.048 7.118 -12.417 1.00 89.94 89 ASP A CA 1
ATOM 679 C C . ASP A 1 89 ? 0.464 7.144 -12.628 1.00 89.94 89 ASP A C 1
ATOM 681 O O . ASP A 1 89 ? 1.234 6.967 -11.685 1.00 89.94 89 ASP A O 1
ATOM 685 N N . GLY A 1 90 ? 0.909 7.396 -13.859 1.00 87.06 90 GLY A N 1
ATOM 686 C CA . GLY A 1 90 ? 2.333 7.363 -14.194 1.00 87.06 90 GLY A CA 1
ATOM 687 C C . GLY A 1 90 ? 3.192 8.339 -13.398 1.00 87.06 90 GLY A C 1
ATOM 688 O O . GLY A 1 90 ? 4.383 8.098 -13.207 1.00 87.06 90 GLY A O 1
ATOM 689 N N . ARG A 1 91 ? 2.595 9.413 -12.866 1.00 89.38 91 ARG A N 1
ATOM 690 C CA . ARG A 1 91 ? 3.297 10.359 -11.988 1.00 89.38 91 ARG A CA 1
ATOM 691 C C . ARG A 1 91 ? 3.671 9.729 -10.654 1.00 89.38 91 ARG A C 1
ATOM 693 O O . ARG A 1 91 ? 4.651 10.150 -10.057 1.00 89.38 91 ARG A O 1
ATOM 700 N N . ALA A 1 92 ? 2.990 8.661 -10.234 1.00 92.38 92 ALA A N 1
ATOM 701 C CA . ALA A 1 92 ? 3.325 7.929 -9.020 1.00 92.38 92 ALA A CA 1
ATOM 702 C C . ALA A 1 92 ? 4.756 7.362 -9.022 1.00 92.38 92 ALA A C 1
ATOM 704 O O . ALA A 1 92 ? 5.296 7.099 -7.946 1.00 92.38 92 ALA A O 1
ATOM 705 N N . LEU A 1 93 ? 5.393 7.236 -10.197 1.00 90.31 93 LEU A N 1
ATOM 706 C CA . LEU A 1 93 ? 6.804 6.868 -10.327 1.00 90.31 93 LEU A CA 1
ATOM 707 C C . LEU A 1 93 ? 7.723 7.795 -9.513 1.00 90.31 93 LEU A C 1
ATOM 709 O O . LEU A 1 93 ? 8.749 7.342 -9.014 1.00 90.31 93 LEU A O 1
ATOM 713 N N . GLU A 1 94 ? 7.352 9.065 -9.310 1.00 92.88 94 GLU A N 1
ATOM 714 C CA . GLU A 1 94 ? 8.139 10.016 -8.510 1.00 92.88 94 GLU A CA 1
ATOM 715 C C . GLU A 1 94 ? 8.356 9.551 -7.058 1.00 92.88 94 GLU A C 1
ATOM 717 O O . GLU A 1 94 ? 9.358 9.922 -6.441 1.00 92.88 94 GLU A O 1
ATOM 722 N N . PHE A 1 95 ? 7.443 8.719 -6.535 1.00 93.50 95 PHE A N 1
ATOM 723 C CA . PHE A 1 95 ? 7.466 8.192 -5.169 1.00 93.50 95 PHE A CA 1
ATOM 724 C C . PHE A 1 95 ? 8.132 6.820 -5.038 1.00 93.50 95 PHE A C 1
ATOM 726 O O . PHE A 1 95 ? 8.325 6.358 -3.909 1.00 93.50 95 PHE A O 1
ATOM 733 N N . ALA A 1 96 ? 8.458 6.165 -6.154 1.00 92.94 96 ALA A N 1
ATOM 734 C CA . ALA A 1 96 ? 9.241 4.937 -6.146 1.00 92.94 96 ALA A CA 1
ATOM 735 C C . ALA A 1 96 ? 10.700 5.226 -5.752 1.00 92.94 96 ALA A C 1
ATOM 737 O O . ALA A 1 96 ? 11.145 6.379 -5.696 1.00 92.94 96 ALA A O 1
ATOM 738 N N . SER A 1 97 ? 11.460 4.171 -5.464 1.00 92.69 97 SER A N 1
ATOM 739 C CA . SER A 1 97 ? 12.901 4.289 -5.233 1.00 92.69 97 SER A CA 1
ATOM 740 C C . SER A 1 97 ? 13.618 4.904 -6.444 1.00 92.69 97 SER A C 1
ATOM 742 O O . SER A 1 97 ? 13.155 4.811 -7.582 1.00 92.69 97 SER A O 1
ATOM 744 N N . ALA A 1 98 ? 14.780 5.521 -6.208 1.00 88.94 98 ALA A N 1
ATOM 745 C CA . ALA A 1 98 ? 15.612 6.046 -7.294 1.00 88.94 98 ALA A CA 1
ATOM 746 C C . ALA A 1 98 ? 15.983 4.947 -8.308 1.00 88.94 98 ALA A C 1
ATOM 748 O O . ALA A 1 98 ? 15.935 5.180 -9.509 1.00 88.94 98 ALA A O 1
ATOM 749 N N . GLU A 1 99 ? 16.246 3.733 -7.817 1.00 88.06 99 GLU A N 1
ATOM 750 C CA . GLU A 1 99 ? 16.558 2.553 -8.631 1.00 88.06 99 GLU A CA 1
ATOM 751 C C . GLU A 1 99 ? 15.434 2.225 -9.624 1.00 88.06 99 GLU A C 1
ATOM 753 O O . GLU A 1 99 ? 15.696 2.029 -10.807 1.00 88.06 99 GLU A O 1
ATOM 758 N N . LEU A 1 100 ? 14.175 2.221 -9.172 1.00 87.31 100 LEU A N 1
ATOM 759 C CA . LEU A 1 100 ? 13.022 1.922 -10.030 1.00 87.31 100 LEU A CA 1
ATOM 760 C C . LEU A 1 100 ? 12.630 3.086 -10.943 1.00 87.31 100 LEU A C 1
ATOM 762 O O . LEU A 1 100 ? 12.015 2.870 -11.985 1.00 87.31 100 LEU A O 1
ATOM 766 N N . ARG A 1 101 ? 12.970 4.320 -10.565 1.00 86.56 101 ARG A N 1
ATOM 767 C CA . ARG A 1 101 ? 12.774 5.502 -11.413 1.00 86.56 101 ARG A CA 1
ATOM 768 C C . ARG A 1 101 ? 13.703 5.519 -12.620 1.00 86.56 101 ARG A C 1
ATOM 770 O O . ARG A 1 101 ? 13.293 5.997 -13.673 1.00 86.56 101 ARG A O 1
ATOM 777 N N . ASP A 1 102 ? 14.919 5.011 -12.453 1.00 83.94 102 ASP A N 1
ATOM 778 C CA . ASP A 1 102 ? 15.909 4.894 -13.526 1.00 83.94 102 ASP A CA 1
ATOM 779 C C . ASP A 1 102 ? 15.779 3.563 -14.294 1.00 83.94 102 ASP A C 1
ATOM 781 O O . ASP A 1 102 ? 16.452 3.352 -15.306 1.00 83.94 102 ASP A O 1
ATOM 785 N N . ASP A 1 103 ? 14.885 2.671 -13.852 1.00 83.94 103 ASP A N 1
ATOM 786 C CA . ASP A 1 103 ? 14.587 1.418 -14.536 1.00 83.94 103 ASP A CA 1
ATOM 787 C C . ASP A 1 103 ? 13.872 1.698 -15.865 1.00 83.94 103 ASP A C 1
ATOM 789 O O . ASP A 1 103 ? 12.675 2.002 -15.943 1.00 83.94 103 ASP A O 1
ATOM 793 N N . HIS A 1 104 ? 14.640 1.573 -16.946 1.00 70.88 104 HIS A N 1
ATOM 794 C CA . HIS A 1 104 ? 14.183 1.846 -18.300 1.00 70.88 104 HIS A CA 1
ATOM 795 C C . HIS A 1 104 ? 12.993 0.967 -18.717 1.00 70.88 104 HIS A C 1
ATOM 797 O O . HIS A 1 104 ? 12.215 1.391 -19.569 1.00 70.88 104 HIS A O 1
ATOM 803 N N . GLU A 1 105 ? 12.791 -0.227 -18.145 1.00 73.44 105 GLU A N 1
ATOM 804 C CA . GLU A 1 105 ? 11.596 -1.029 -18.436 1.00 73.44 105 GLU A CA 1
ATOM 805 C C . GLU A 1 105 ? 10.341 -0.396 -17.836 1.00 73.44 105 GLU A C 1
ATOM 807 O O . GLU A 1 105 ? 9.310 -0.335 -18.504 1.00 73.44 105 GLU A O 1
ATOM 812 N N . ILE A 1 106 ? 10.417 0.116 -16.606 1.00 72.50 106 ILE A N 1
ATOM 813 C CA . ILE A 1 106 ? 9.283 0.778 -15.942 1.00 72.50 106 ILE A CA 1
ATOM 814 C C . ILE A 1 106 ? 8.946 2.090 -16.656 1.00 72.50 106 ILE A C 1
ATOM 816 O O . ILE A 1 106 ? 7.780 2.346 -16.965 1.00 72.50 106 ILE A O 1
ATOM 820 N N . VAL A 1 107 ? 9.966 2.884 -16.990 1.00 70.19 107 VAL A N 1
ATOM 821 C CA . VAL A 1 107 ? 9.790 4.156 -17.705 1.00 70.19 107 VAL A CA 1
ATOM 822 C C . VAL A 1 107 ? 9.266 3.932 -19.126 1.00 70.19 107 VAL A C 1
ATOM 824 O O . VAL A 1 107 ? 8.317 4.592 -19.550 1.00 70.19 107 VAL A O 1
ATOM 827 N N . SER A 1 108 ? 9.830 2.980 -19.875 1.00 68.12 108 SER A N 1
ATOM 828 C CA . SER A 1 108 ? 9.407 2.720 -21.260 1.00 68.12 108 SER A CA 1
ATOM 829 C C . SER A 1 108 ? 8.010 2.109 -21.351 1.00 68.12 108 SER A C 1
ATOM 831 O O . SER A 1 108 ? 7.254 2.466 -22.252 1.00 68.12 108 SER A O 1
ATOM 833 N N . ARG A 1 109 ? 7.604 1.262 -20.395 1.00 66.44 109 ARG A N 1
ATOM 834 C CA . ARG A 1 109 ? 6.231 0.734 -20.316 1.00 66.44 109 ARG A CA 1
ATOM 835 C C . ARG A 1 109 ? 5.196 1.861 -20.245 1.00 66.44 109 ARG A C 1
ATOM 837 O O . ARG A 1 109 ? 4.134 1.749 -20.856 1.00 66.44 109 ARG A O 1
ATOM 844 N N . PHE A 1 110 ? 5.524 2.946 -19.545 1.00 62.34 110 PHE A N 1
ATOM 845 C CA . PHE A 1 110 ? 4.681 4.134 -19.453 1.00 62.34 110 PHE A CA 1
ATOM 846 C C . PHE A 1 110 ? 4.723 4.989 -20.731 1.00 62.34 110 PHE A C 1
ATOM 848 O O . PHE A 1 110 ? 3.681 5.429 -21.206 1.00 62.34 110 PHE A O 1
ATOM 855 N N . LEU A 1 111 ? 5.899 5.178 -21.338 1.00 57.59 111 LEU A N 1
ATOM 856 C CA . LEU A 1 111 ? 6.051 6.008 -22.543 1.00 57.59 111 LEU A CA 1
ATOM 857 C C . LEU A 1 111 ? 5.471 5.378 -23.824 1.00 57.59 111 LEU A C 1
ATOM 859 O O . LEU A 1 111 ? 5.185 6.102 -24.775 1.00 57.59 111 LEU A O 1
ATOM 863 N N . VAL A 1 112 ? 5.306 4.051 -23.870 1.00 54.66 112 VAL A N 1
ATOM 864 C CA . VAL A 1 112 ? 4.919 3.313 -25.093 1.00 54.66 112 VAL A CA 1
ATOM 865 C C . VAL A 1 112 ? 3.443 2.869 -25.090 1.00 54.66 112 VAL A C 1
ATOM 867 O O . VAL A 1 112 ? 2.954 2.355 -26.093 1.00 54.66 112 VAL A O 1
ATOM 870 N N . SER A 1 113 ? 2.688 3.111 -24.013 1.00 47.34 113 SER A N 1
ATOM 871 C CA . SER A 1 113 ? 1.267 2.737 -23.922 1.00 47.34 113 SER A CA 1
ATOM 872 C C . SER A 1 113 ? 0.359 3.964 -24.112 1.00 47.34 113 SER A C 1
ATOM 874 O O . SER A 1 113 ? 0.135 4.692 -23.144 1.00 47.34 113 SER A O 1
ATOM 876 N N . PRO A 1 114 ? -0.198 4.239 -25.311 1.00 47.38 114 PRO A N 1
ATOM 877 C CA . PRO A 1 114 ? -1.299 5.185 -25.420 1.00 47.38 114 PRO A CA 1
ATOM 878 C C . PRO A 1 114 ? -2.502 4.583 -24.689 1.00 47.38 114 PRO A C 1
ATOM 880 O O . PRO A 1 114 ? -2.926 3.467 -24.988 1.00 47.38 114 PRO A O 1
ATOM 883 N N . PHE A 1 115 ? -3.004 5.312 -23.697 1.00 49.00 115 PHE A N 1
ATOM 884 C CA . PHE A 1 115 ? -4.248 5.041 -22.980 1.00 49.00 115 PHE A CA 1
ATOM 885 C C . PHE A 1 115 ? -5.319 4.443 -23.916 1.00 49.00 115 PHE A C 1
ATOM 887 O O . PHE A 1 115 ? -5.693 5.115 -24.884 1.00 49.00 115 PHE A O 1
ATOM 894 N N . PRO A 1 116 ? -5.843 3.223 -23.677 1.00 43.56 116 PRO A N 1
ATOM 895 C CA . PRO A 1 116 ? -7.103 2.850 -24.296 1.00 43.56 116 PRO A CA 1
ATOM 896 C C . PRO A 1 116 ? -8.185 3.755 -23.697 1.00 43.56 116 PRO A C 1
ATOM 898 O O . PRO A 1 116 ? -8.291 3.894 -22.478 1.00 43.56 116 PRO A O 1
ATOM 901 N N . SER A 1 117 ? -8.885 4.441 -24.597 1.00 44.28 117 SER A N 1
ATOM 902 C CA . SER A 1 117 ? -9.989 5.371 -24.334 1.00 44.28 117 SER A CA 1
ATOM 903 C C . SER A 1 117 ? -11.193 4.672 -23.718 1.00 44.28 117 SER A C 1
ATOM 905 O O . SER A 1 117 ? -11.425 3.496 -24.081 1.00 44.28 117 SER A O 1
#

Organism: NCBI:txid44058

Nearest PDB structures (foldseek):
  6rwh-assembly1_A-2  TM=2.244E-01  e=5.716E+00  Homo sapiens

Solvent-accessible surface area (backbone atoms only — not comparable to full-atom values): 6236 Å² total; per-residue (Å²): 113,68,70,58,59,51,48,48,56,40,30,77,78,38,45,71,50,56,76,76,46,51,77,68,56,40,65,33,64,67,53,48,42,56,23,11,69,76,39,7,67,38,47,71,68,40,42,74,70,53,26,61,33,66,68,48,42,41,44,8,10,61,65,28,11,65,30,40,64,52,36,31,74,70,51,22,59,30,65,67,46,38,50,41,8,28,73,58,33,63,72,26,41,79,45,31,32,73,70,59,56,68,30,61,68,62,50,45,59,61,76,72,54,79,77,84,128